Protein AF-A0A446AYN2-F1 (afdb_monomer_lite)

Radius of gyration: 17.35 Å; chains: 1; bounding box: 36×52×47 Å

pLDDT: mean 90.57, std 11.95, range [39.06, 98.06]

Sequence (153 aa):
MGELVPNPQYEIPDEFYVLARKGKSCTPLGNMRLSSAGMDDGKVGVRLESANGRVAFIFWMDFRNERLLIDPLAGCGLLNERRDSRSDIQSELSLQEFKFALYCNASVEIWSSNLQQRLGKSEPFVLFNAMPDLTRHRQIIDGLKALLEGMPP

Structure (mmCIF, N/CA/C/O backbone):
data_AF-A0A446AYN2-F1
#
_entry.id   AF-A0A446AYN2-F1
#
loop_
_atom_site.group_PDB
_atom_site.id
_atom_site.type_symbol
_atom_site.label_atom_id
_atom_site.label_alt_id
_atom_site.label_comp_id
_atom_site.label_asym_id
_atom_site.label_entity_id
_atom_site.label_seq_id
_atom_site.pdbx_PDB_ins_code
_atom_site.Cartn_x
_atom_site.Cartn_y
_atom_site.Cartn_z
_atom_site.occupancy
_atom_site.B_iso_or_equiv
_atom_site.auth_seq_id
_atom_site.auth_comp_id
_atom_site.auth_asym_id
_atom_site.auth_atom_id
_atom_site.pdbx_PDB_model_num
ATOM 1 N N . MET A 1 1 ? 18.522 -32.629 -27.455 1.00 39.06 1 MET A N 1
ATOM 2 C CA . MET A 1 1 ? 17.146 -32.274 -27.056 1.00 39.06 1 MET A CA 1
ATOM 3 C C . MET A 1 1 ? 17.158 -32.134 -25.549 1.00 39.06 1 MET A C 1
ATOM 5 O O . MET A 1 1 ? 17.425 -33.126 -24.889 1.00 39.06 1 MET A O 1
ATOM 9 N N . GLY A 1 2 ? 17.032 -30.913 -25.026 1.00 41.78 2 GLY A N 1
ATOM 10 C CA . GLY A 1 2 ? 16.929 -30.696 -23.582 1.00 41.78 2 GLY A CA 1
ATOM 11 C C . GLY A 1 2 ? 15.508 -31.020 -23.141 1.00 41.78 2 GLY A C 1
ATOM 12 O O . GLY A 1 2 ? 14.564 -30.515 -23.746 1.00 41.78 2 GLY A O 1
ATOM 13 N N . GLU A 1 3 ? 15.365 -31.901 -22.156 1.00 46.59 3 GLU A N 1
ATOM 14 C CA . GLU A 1 3 ? 14.078 -32.191 -21.530 1.00 46.59 3 GLU A CA 1
ATOM 15 C C . GLU A 1 3 ? 13.499 -30.894 -20.955 1.00 46.59 3 GLU A C 1
ATOM 17 O O . GLU A 1 3 ? 14.147 -30.193 -20.175 1.00 46.59 3 GLU A O 1
ATOM 22 N N . LEU A 1 4 ? 12.279 -30.556 -21.375 1.00 49.62 4 LEU A N 1
ATOM 23 C CA . LEU A 1 4 ? 11.485 -29.519 -20.733 1.00 49.62 4 LEU A CA 1
ATOM 24 C C . LEU A 1 4 ? 11.146 -30.031 -19.333 1.00 49.62 4 LEU A C 1
ATOM 26 O O . LEU A 1 4 ? 10.300 -30.911 -19.177 1.00 49.62 4 LEU A O 1
ATOM 30 N N . VAL A 1 5 ? 11.850 -29.504 -18.331 1.00 56.22 5 VAL A N 1
ATOM 31 C CA . VAL A 1 5 ? 11.522 -29.696 -16.916 1.00 56.22 5 VAL A CA 1
ATOM 32 C C . VAL A 1 5 ? 10.026 -29.397 -16.745 1.00 56.22 5 VAL A C 1
ATOM 34 O O . VAL A 1 5 ? 9.566 -28.382 -17.280 1.00 56.22 5 VAL A O 1
ATOM 37 N N . PRO A 1 6 ? 9.245 -30.262 -16.070 1.00 50.50 6 PRO A N 1
ATOM 38 C CA . PRO A 1 6 ? 7.820 -30.031 -15.872 1.00 50.50 6 PRO A CA 1
ATOM 39 C C . PRO A 1 6 ? 7.615 -28.641 -15.279 1.00 50.50 6 PRO A C 1
ATOM 41 O O . PRO A 1 6 ? 8.226 -28.313 -14.265 1.00 50.50 6 PRO A O 1
ATOM 44 N N . ASN A 1 7 ? 6.798 -27.834 -15.961 1.00 50.16 7 ASN A N 1
ATOM 45 C CA . ASN A 1 7 ? 6.491 -26.461 -15.588 1.00 50.16 7 ASN A CA 1
ATOM 46 C C . ASN A 1 7 ? 5.937 -26.474 -14.156 1.00 50.16 7 ASN A C 1
ATOM 48 O O . ASN A 1 7 ? 4.814 -26.955 -13.967 1.00 50.16 7 ASN A O 1
ATOM 52 N N . PRO A 1 8 ? 6.696 -26.034 -13.139 1.00 53.88 8 PRO A N 1
ATOM 53 C CA . PRO A 1 8 ? 6.170 -25.988 -11.791 1.00 53.88 8 PRO A CA 1
ATOM 54 C C . PRO A 1 8 ? 5.010 -25.001 -11.836 1.00 53.88 8 PRO A C 1
ATOM 56 O O . PRO A 1 8 ? 5.173 -23.866 -12.286 1.00 53.88 8 PRO A O 1
ATOM 59 N N . GLN A 1 9 ? 3.818 -25.437 -11.434 1.00 51.19 9 GLN A N 1
ATOM 60 C CA . GLN A 1 9 ? 2.737 -24.499 -11.173 1.00 51.19 9 GLN A CA 1
ATOM 61 C C . GLN A 1 9 ? 3.171 -23.671 -9.966 1.00 51.19 9 GLN A C 1
ATOM 63 O O . GLN A 1 9 ? 3.050 -24.091 -8.820 1.00 51.19 9 GLN A O 1
ATOM 68 N N . TYR A 1 10 ? 3.788 -22.526 -10.241 1.00 57.06 10 TYR A N 1
ATOM 69 C CA . TYR A 1 10 ? 4.111 -21.544 -9.226 1.00 57.06 10 TYR A CA 1
ATOM 70 C C . TYR A 1 10 ? 2.813 -20.822 -8.873 1.00 57.06 10 TYR A C 1
ATOM 72 O O . TYR A 1 10 ? 2.355 -19.951 -9.611 1.00 57.06 10 TYR A O 1
ATOM 80 N N . GLU A 1 11 ? 2.192 -21.230 -7.770 1.00 65.19 11 GLU A N 1
ATOM 81 C CA . GLU A 1 11 ? 1.049 -20.519 -7.208 1.00 65.19 11 GLU A CA 1
ATOM 82 C C . GLU A 1 11 ? 1.528 -19.198 -6.593 1.00 65.19 11 GLU A C 1
ATOM 84 O O . GLU A 1 11 ? 2.477 -19.152 -5.805 1.00 65.19 11 GLU A O 1
ATOM 89 N N . ILE A 1 12 ? 0.884 -18.102 -6.992 1.00 73.25 12 ILE A N 1
ATOM 90 C CA . ILE A 1 12 ? 1.081 -16.798 -6.362 1.00 73.25 12 ILE A CA 1
ATOM 91 C C . ILE A 1 12 ? 0.367 -16.848 -5.004 1.00 73.25 12 ILE A C 1
ATOM 93 O O . ILE A 1 12 ? -0.782 -17.280 -4.969 1.00 73.25 12 ILE A O 1
ATOM 97 N N . PRO A 1 13 ? 0.998 -16.408 -3.898 1.00 82.69 13 PRO A N 1
ATOM 98 C CA . PRO A 1 13 ? 0.327 -16.367 -2.603 1.00 82.69 13 PRO A CA 1
ATOM 99 C C . PRO A 1 13 ? -0.973 -15.554 -2.650 1.00 82.69 13 PRO A C 1
ATOM 101 O O . PRO A 1 13 ? -1.014 -14.484 -3.254 1.00 82.69 13 PRO A O 1
ATOM 104 N N . ASP A 1 14 ? -2.005 -16.016 -1.948 1.00 89.25 14 ASP A N 1
ATOM 105 C CA . ASP A 1 14 ? -3.278 -15.288 -1.846 1.00 89.25 14 ASP A CA 1
ATOM 106 C C . ASP A 1 14 ? -3.193 -14.069 -0.917 1.00 89.25 14 ASP A C 1
ATOM 108 O O . ASP A 1 14 ? -4.014 -13.156 -1.003 1.00 89.25 14 ASP A O 1
ATOM 112 N N . GLU A 1 15 ? -2.209 -14.037 -0.014 1.00 94.19 15 GLU A N 1
ATOM 113 C CA . GLU A 1 15 ? -2.039 -12.972 0.972 1.00 94.19 15 GLU A CA 1
ATOM 114 C C . GLU A 1 15 ? -0.585 -12.513 1.079 1.00 94.19 15 GLU A C 1
ATOM 116 O O . GLU A 1 15 ? 0.359 -13.306 1.131 1.00 94.19 15 GLU A O 1
ATOM 121 N N . PHE A 1 16 ? -0.422 -11.199 1.195 1.00 96.00 16 PHE A N 1
ATOM 122 C CA . PHE A 1 16 ? 0.863 -10.528 1.325 1.00 96.00 16 PHE A CA 1
ATOM 123 C C . PHE A 1 16 ? 0.817 -9.520 2.459 1.00 96.00 16 PHE A C 1
ATOM 125 O O . PHE A 1 16 ? -0.223 -8.918 2.726 1.00 96.00 16 PHE A O 1
ATOM 132 N N . TYR A 1 17 ? 1.969 -9.261 3.068 1.00 97.50 17 TYR A N 1
ATOM 133 C CA . TYR A 1 17 ? 2.128 -8.124 3.962 1.00 97.50 17 TYR A CA 1
ATOM 134 C C . TYR A 1 17 ? 2.884 -7.002 3.253 1.00 97.50 17 TYR A C 1
ATOM 136 O O . TYR A 1 17 ? 3.998 -7.200 2.759 1.00 97.50 17 TYR A O 1
ATOM 144 N N . VAL A 1 18 ? 2.285 -5.813 3.214 1.00 98.00 18 VAL A N 1
ATOM 145 C CA . VAL A 1 18 ? 2.835 -4.644 2.519 1.00 98.00 18 VAL A CA 1
ATOM 146 C C . VAL A 1 18 ? 3.248 -3.586 3.535 1.00 98.00 18 VAL A C 1
ATOM 148 O O . VAL A 1 18 ? 2.476 -3.219 4.425 1.00 98.00 18 VAL A O 1
ATOM 151 N N . LEU A 1 19 ? 4.468 -3.060 3.403 1.00 97.38 19 LEU A N 1
ATOM 152 C CA . LEU A 1 19 ? 4.951 -1.961 4.243 1.00 97.38 19 LEU A CA 1
ATOM 153 C C . LEU A 1 19 ? 5.873 -1.008 3.489 1.00 97.38 19 LEU A C 1
ATOM 155 O O . LEU A 1 19 ? 6.572 -1.398 2.556 1.00 97.38 19 LEU A O 1
ATOM 159 N N . ALA A 1 20 ? 5.891 0.247 3.926 1.00 97.94 20 ALA A N 1
ATOM 160 C CA . ALA A 1 20 ? 6.861 1.243 3.508 1.00 97.94 20 ALA A CA 1
ATOM 161 C C . ALA A 1 20 ? 8.035 1.259 4.499 1.00 97.94 20 ALA A C 1
ATOM 163 O O . ALA A 1 20 ? 7.832 1.263 5.715 1.00 97.94 20 ALA A O 1
ATOM 164 N N . ARG A 1 21 ? 9.273 1.276 3.996 1.00 97.50 21 ARG A N 1
ATOM 165 C CA . ARG A 1 21 ? 10.502 1.304 4.798 1.00 97.50 21 ARG A CA 1
ATOM 166 C C . ARG A 1 21 ? 11.385 2.490 4.432 1.00 97.50 21 ARG A C 1
ATOM 168 O O . ARG A 1 21 ? 11.805 2.630 3.283 1.00 97.50 21 ARG A O 1
ATOM 175 N N . LYS A 1 22 ? 11.762 3.277 5.444 1.00 96.06 22 LYS A N 1
ATOM 176 C CA . LYS A 1 22 ? 12.795 4.320 5.359 1.00 96.06 22 LYS A CA 1
ATOM 177 C C . LYS A 1 22 ? 13.810 4.128 6.483 1.00 96.06 22 LYS A C 1
ATOM 179 O O . LYS A 1 22 ? 13.549 4.451 7.641 1.00 96.06 22 LYS A O 1
ATOM 184 N N . GLY A 1 23 ? 14.982 3.588 6.150 1.00 93.50 23 GLY A N 1
ATOM 185 C CA . GLY A 1 23 ? 15.986 3.223 7.150 1.00 93.50 23 GLY A CA 1
ATOM 186 C C . GLY A 1 23 ? 15.421 2.223 8.166 1.00 93.50 23 GLY A C 1
ATOM 187 O O . GLY A 1 23 ? 15.000 1.129 7.789 1.00 93.50 23 GLY A O 1
ATOM 188 N N . LYS A 1 24 ? 15.400 2.608 9.448 1.00 93.31 24 LYS A N 1
ATOM 189 C CA . LYS A 1 24 ? 14.832 1.797 10.541 1.00 93.31 24 LYS A CA 1
ATOM 190 C C . LYS A 1 24 ? 13.316 1.973 10.713 1.00 93.31 24 LYS A C 1
ATOM 192 O O . LYS A 1 24 ? 12.693 1.145 11.370 1.00 93.31 24 LYS A O 1
ATOM 197 N N . SER A 1 25 ? 12.724 3.011 10.124 1.00 95.31 25 SER A N 1
ATOM 198 C CA . SER A 1 25 ? 11.291 3.285 10.232 1.00 95.31 25 SER A CA 1
ATOM 199 C C . SER A 1 25 ? 10.494 2.403 9.277 1.00 95.31 25 SER A C 1
ATOM 201 O O . SER A 1 25 ? 10.859 2.257 8.106 1.00 95.31 25 SER A O 1
ATOM 203 N N . CYS A 1 26 ? 9.399 1.839 9.786 1.00 95.69 26 CYS A N 1
ATOM 204 C CA . CYS A 1 26 ? 8.473 0.995 9.039 1.00 95.69 26 CYS A CA 1
ATOM 205 C C . CYS A 1 26 ? 7.058 1.541 9.206 1.00 95.69 26 CYS A C 1
ATOM 207 O O . CYS A 1 26 ? 6.637 1.799 10.332 1.00 95.69 26 CYS A O 1
ATOM 209 N N . THR A 1 27 ? 6.332 1.665 8.103 1.00 97.94 27 THR A N 1
ATOM 210 C CA . THR A 1 27 ? 4.934 2.093 8.095 1.00 97.94 27 THR A CA 1
ATOM 211 C C . THR A 1 27 ? 4.125 1.042 7.348 1.00 97.94 27 THR A C 1
ATOM 213 O O . THR A 1 27 ? 4.220 0.965 6.120 1.00 97.94 27 THR A O 1
ATOM 216 N N . PRO A 1 28 ? 3.412 0.159 8.059 1.00 97.50 28 PRO A N 1
ATOM 217 C CA . PRO A 1 28 ? 2.695 -0.928 7.420 1.00 97.50 28 PRO A CA 1
ATOM 218 C C . PRO A 1 28 ? 1.426 -0.425 6.736 1.00 97.50 28 PRO A C 1
ATOM 220 O O . PRO A 1 28 ? 0.670 0.353 7.310 1.00 97.50 28 PRO A O 1
ATOM 223 N N . LEU A 1 29 ? 1.176 -0.926 5.527 1.00 97.50 29 LEU A N 1
ATOM 224 C CA . LEU A 1 29 ? -0.171 -0.935 4.962 1.00 97.50 29 LEU A CA 1
ATOM 225 C C . LEU A 1 29 ? -0.972 -2.117 5.532 1.00 97.50 29 LEU A C 1
ATOM 227 O O . LEU A 1 29 ? -2.175 -2.003 5.738 1.00 97.50 29 LEU A O 1
ATOM 231 N N . GLY A 1 30 ? -0.276 -3.216 5.850 1.00 96.94 30 GLY A N 1
ATOM 232 C CA . GLY A 1 30 ? -0.817 -4.386 6.538 1.00 96.94 30 GLY A CA 1
ATOM 233 C C . GLY A 1 30 ? -0.952 -5.610 5.635 1.00 96.94 30 GLY A C 1
ATOM 234 O O . GLY A 1 30 ? -0.328 -5.690 4.575 1.00 96.94 30 GLY A O 1
ATOM 235 N N . ASN A 1 31 ? -1.757 -6.574 6.092 1.00 96.81 31 ASN A N 1
ATOM 236 C CA . ASN A 1 31 ? -2.121 -7.754 5.312 1.00 96.81 31 ASN A CA 1
ATOM 237 C C . ASN A 1 31 ? -3.108 -7.373 4.209 1.00 96.81 31 ASN A C 1
ATOM 239 O O . ASN A 1 31 ? -4.128 -6.731 4.469 1.00 96.81 31 ASN A O 1
ATOM 243 N N . MET A 1 32 ? -2.807 -7.809 2.994 1.00 97.50 32 MET A N 1
ATOM 244 C CA . MET A 1 32 ? -3.574 -7.524 1.792 1.00 97.50 32 MET A CA 1
ATOM 245 C C . MET A 1 32 ? -3.771 -8.821 1.004 1.00 97.50 32 MET A C 1
ATOM 247 O O . MET A 1 32 ? -2.849 -9.630 0.885 1.00 97.50 32 MET A O 1
ATOM 251 N N . ARG A 1 33 ? -4.970 -9.007 0.460 1.00 96.88 33 ARG A N 1
ATOM 252 C CA . ARG A 1 33 ? -5.366 -10.173 -0.333 1.00 96.88 33 ARG A CA 1
ATOM 253 C C . ARG A 1 33 ? -5.166 -9.917 -1.810 1.00 96.88 33 ARG A C 1
ATOM 255 O O . ARG A 1 33 ? -5.490 -8.832 -2.283 1.00 96.88 33 ARG A O 1
ATOM 262 N N . LEU A 1 34 ? -4.691 -10.917 -2.535 1.00 95.94 34 LEU A N 1
ATOM 263 C CA . LEU A 1 34 ? -4.650 -10.911 -3.986 1.00 95.94 34 LEU A CA 1
ATOM 264 C C 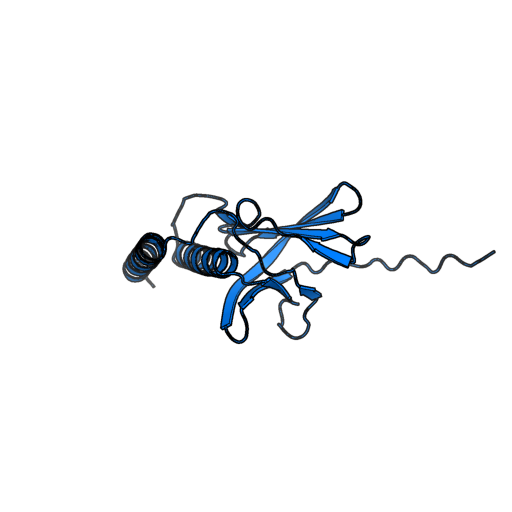. LEU A 1 34 ? -6.076 -10.805 -4.538 1.00 95.94 34 LEU A C 1
ATOM 266 O O . LEU A 1 34 ? -6.898 -11.686 -4.305 1.00 95.94 34 LEU A O 1
ATOM 270 N N . SER A 1 35 ? -6.373 -9.728 -5.267 1.00 95.44 35 SER A N 1
ATOM 271 C CA . SER A 1 35 ? -7.671 -9.567 -5.937 1.00 95.44 35 SER A CA 1
ATOM 272 C C . SER A 1 35 ? -7.585 -9.832 -7.436 1.00 95.44 35 SER A C 1
ATOM 274 O O . SER A 1 35 ? -8.530 -10.337 -8.035 1.00 95.44 35 SER A O 1
ATOM 276 N N . SER A 1 36 ? -6.450 -9.515 -8.060 1.00 94.06 36 SER A N 1
ATOM 277 C CA . SER A 1 36 ? -6.182 -9.863 -9.456 1.00 94.06 36 SER A CA 1
ATOM 278 C C . SER A 1 36 ? -4.690 -9.812 -9.767 1.00 94.06 36 SER A C 1
ATOM 280 O O . SER A 1 36 ? -3.925 -9.089 -9.127 1.00 94.06 36 SER A O 1
ATOM 282 N N . ALA A 1 37 ? -4.287 -10.564 -10.786 1.00 93.31 37 ALA A N 1
ATOM 283 C CA . ALA A 1 37 ? -2.969 -10.467 -11.391 1.00 93.31 37 ALA A CA 1
ATOM 284 C C . ALA A 1 37 ? -3.090 -10.569 -12.914 1.00 93.31 37 ALA A C 1
ATOM 286 O O . ALA A 1 37 ? -4.003 -11.213 -13.432 1.00 93.31 37 ALA A O 1
ATOM 287 N N . GLY A 1 38 ? -2.170 -9.932 -13.631 1.00 92.00 38 GLY A N 1
ATOM 288 C CA . GLY A 1 38 ? -2.154 -9.941 -15.089 1.00 92.00 38 GLY A CA 1
ATOM 289 C C . GLY A 1 38 ? -0.780 -9.606 -15.646 1.00 92.00 38 GLY A C 1
ATOM 290 O O . GLY A 1 38 ? 0.064 -9.051 -14.946 1.00 92.00 38 GLY A O 1
ATOM 291 N N . MET A 1 39 ? -0.554 -9.953 -16.909 1.00 91.75 39 MET A N 1
ATOM 292 C CA . MET A 1 39 ? 0.659 -9.576 -17.630 1.00 91.75 39 MET A CA 1
ATOM 293 C C . MET A 1 39 ? 0.395 -8.369 -18.523 1.00 91.75 39 MET A C 1
ATOM 295 O O . MET A 1 39 ? -0.584 -8.361 -19.264 1.00 91.75 39 MET A O 1
ATOM 299 N N . ASP A 1 40 ? 1.298 -7.396 -18.485 1.00 89.88 40 ASP A N 1
ATOM 300 C CA . ASP A 1 40 ? 1.331 -6.270 -19.416 1.00 89.88 40 ASP A CA 1
ATOM 301 C C . ASP A 1 40 ? 2.783 -5.902 -19.733 1.00 89.88 40 ASP A C 1
ATOM 303 O O . ASP A 1 40 ? 3.617 -5.824 -18.831 1.00 89.88 40 ASP A O 1
ATOM 307 N N . ASP A 1 41 ? 3.100 -5.728 -21.017 1.00 88.94 41 ASP A N 1
ATOM 308 C CA . ASP A 1 41 ? 4.436 -5.357 -21.513 1.00 88.94 41 ASP A CA 1
ATOM 309 C C . ASP A 1 41 ? 5.607 -6.092 -20.809 1.00 88.94 41 ASP A C 1
ATOM 311 O O . ASP A 1 41 ? 6.560 -5.488 -20.300 1.00 88.94 41 ASP A O 1
ATOM 315 N N . GLY A 1 42 ? 5.496 -7.423 -20.698 1.00 86.06 42 GLY A N 1
ATOM 316 C CA . GLY A 1 42 ? 6.514 -8.286 -20.081 1.00 86.06 42 GLY A CA 1
ATOM 317 C C . GLY A 1 42 ? 6.637 -8.182 -18.554 1.00 86.06 42 GLY A C 1
ATOM 318 O O . GLY A 1 42 ? 7.575 -8.736 -17.981 1.00 86.06 42 GLY A O 1
ATOM 319 N N . LYS A 1 43 ? 5.706 -7.496 -17.888 1.00 93.50 43 LYS A N 1
ATOM 320 C CA . LYS A 1 43 ? 5.651 -7.316 -16.433 1.00 93.50 43 LYS A CA 1
ATOM 321 C C . LYS A 1 43 ? 4.404 -7.998 -15.891 1.00 93.50 43 LYS A C 1
ATOM 323 O O . LYS A 1 43 ? 3.376 -8.035 -16.562 1.00 93.50 43 LYS A O 1
ATOM 328 N N . VAL A 1 44 ? 4.476 -8.519 -14.670 1.00 93.31 44 VAL A N 1
ATOM 329 C CA . VAL A 1 44 ? 3.288 -9.034 -13.972 1.00 93.31 44 VAL A CA 1
ATOM 330 C C . VAL A 1 44 ? 2.795 -7.976 -12.999 1.00 93.31 44 VAL A C 1
ATOM 332 O O . VAL A 1 44 ? 3.493 -7.631 -12.048 1.00 93.31 44 VAL A O 1
ATOM 335 N N . GLY A 1 45 ? 1.601 -7.457 -13.253 1.00 94.56 45 GLY A N 1
ATOM 336 C CA . GLY A 1 45 ? 0.879 -6.570 -12.355 1.00 94.56 45 GLY A CA 1
ATOM 337 C C . GLY A 1 45 ? 0.092 -7.380 -11.342 1.00 94.56 45 GLY A C 1
ATOM 338 O O . GLY A 1 45 ? -0.591 -8.338 -11.701 1.00 94.56 45 GLY A O 1
ATOM 339 N N . VAL A 1 46 ? 0.184 -6.988 -10.079 1.00 95.38 46 VAL A N 1
ATOM 340 C CA . VAL A 1 46 ? -0.514 -7.611 -8.960 1.00 95.38 46 VAL A CA 1
ATOM 341 C C . VAL A 1 46 ? -1.315 -6.539 -8.244 1.00 95.38 46 VAL A C 1
ATOM 343 O O . VAL A 1 46 ? -0.766 -5.521 -7.818 1.00 95.38 46 VAL A O 1
ATOM 346 N N . ARG A 1 47 ? -2.617 -6.776 -8.101 1.00 96.69 47 ARG A N 1
ATOM 347 C CA . ARG A 1 47 ? -3.530 -5.937 -7.332 1.00 96.69 47 ARG A CA 1
ATOM 348 C C . ARG A 1 47 ? -3.895 -6.649 -6.043 1.00 96.69 47 ARG A C 1
ATOM 350 O O . ARG A 1 47 ? -4.364 -7.787 -6.058 1.00 96.69 47 ARG A O 1
ATOM 357 N N . LEU A 1 48 ? -3.698 -5.939 -4.945 1.00 97.50 48 LEU A N 1
ATOM 358 C CA . LEU A 1 48 ? -4.028 -6.377 -3.607 1.00 97.50 48 LEU A CA 1
ATOM 359 C C . LEU A 1 48 ? -5.101 -5.482 -2.993 1.00 97.50 48 LEU A C 1
ATOM 361 O O . LEU A 1 48 ? -5.136 -4.280 -3.261 1.00 97.50 48 LEU A O 1
ATOM 365 N N . GLU A 1 49 ? -5.926 -6.051 -2.123 1.00 97.56 49 GLU A N 1
ATOM 366 C CA . GLU A 1 49 ? -6.996 -5.345 -1.419 1.00 97.56 49 GLU A CA 1
ATOM 367 C C . GLU A 1 49 ? -6.991 -5.678 0.074 1.00 97.56 49 GLU A C 1
ATOM 369 O O . GLU A 1 49 ? -6.661 -6.794 0.480 1.00 97.56 49 GLU A O 1
ATOM 374 N N . SER A 1 50 ? -7.331 -4.703 0.917 1.00 96.31 50 SER A N 1
ATOM 375 C CA . SER A 1 50 ? -7.464 -4.940 2.355 1.00 96.31 50 SER A CA 1
ATOM 376 C C . SER A 1 50 ? -8.633 -5.890 2.634 1.00 96.31 50 SER A C 1
ATOM 378 O O . SER A 1 50 ? -9.591 -5.961 1.867 1.00 96.31 50 SER A O 1
ATOM 380 N N . ALA A 1 51 ? -8.595 -6.612 3.757 1.00 93.38 51 ALA A N 1
ATOM 381 C CA . ALA A 1 51 ? -9.610 -7.625 4.076 1.00 93.38 51 ALA A CA 1
ATOM 382 C C . ALA A 1 51 ? -11.054 -7.079 4.132 1.00 93.38 51 ALA A C 1
ATOM 384 O O . ALA A 1 51 ? -11.999 -7.817 3.869 1.00 93.38 51 ALA A O 1
ATOM 385 N N . ASN A 1 52 ? -11.223 -5.793 4.455 1.00 93.75 52 ASN A N 1
ATOM 386 C CA . ASN A 1 52 ? -12.509 -5.087 4.448 1.00 93.75 52 ASN A CA 1
ATOM 387 C C . ASN A 1 52 ? -12.856 -4.421 3.100 1.00 93.75 52 ASN A C 1
ATOM 389 O O . ASN A 1 52 ? -13.836 -3.689 3.025 1.00 93.75 52 ASN A O 1
ATOM 393 N N . GLY A 1 53 ? -12.054 -4.613 2.047 1.00 93.69 53 GLY A N 1
ATOM 394 C CA . GLY A 1 53 ? -12.288 -4.021 0.724 1.00 93.69 53 GLY A CA 1
ATOM 395 C C . GLY A 1 53 ? -12.175 -2.491 0.691 1.00 93.69 53 GLY A C 1
ATOM 396 O O . GLY A 1 53 ? -12.745 -1.842 -0.186 1.00 93.69 53 GLY A O 1
ATOM 397 N N . ARG A 1 54 ? -11.477 -1.888 1.663 1.00 95.25 54 ARG A N 1
ATOM 398 C CA . ARG A 1 54 ? -11.349 -0.430 1.798 1.00 95.25 54 ARG A CA 1
ATOM 399 C C . ARG A 1 54 ? -10.203 0.143 0.975 1.00 95.25 54 ARG A C 1
ATOM 401 O O . ARG A 1 54 ? -10.349 1.212 0.386 1.00 95.25 54 ARG A O 1
ATOM 408 N N . VAL A 1 55 ? -9.067 -0.546 0.959 1.00 97.19 55 VAL A N 1
ATOM 409 C CA . VAL A 1 55 ? -7.810 -0.075 0.375 1.00 97.19 55 VAL A CA 1
ATOM 410 C C . VAL A 1 55 ? -7.390 -1.011 -0.744 1.00 97.19 55 VAL A C 1
ATOM 412 O O . VAL A 1 55 ? -7.460 -2.225 -0.581 1.00 97.19 55 VAL A O 1
ATOM 415 N N . ALA A 1 56 ? -6.897 -0.447 -1.843 1.00 97.31 56 ALA A N 1
ATOM 416 C CA . ALA A 1 56 ? -6.197 -1.185 -2.883 1.00 97.31 56 ALA A CA 1
ATOM 417 C C . ALA A 1 56 ? -4.741 -0.745 -2.992 1.00 97.31 56 ALA A C 1
ATOM 419 O O . ALA A 1 56 ? -4.407 0.426 -2.796 1.00 97.31 56 ALA A O 1
ATOM 420 N N . PHE A 1 57 ? -3.895 -1.701 -3.357 1.00 97.94 57 PHE A N 1
ATOM 421 C CA . PHE A 1 57 ? -2.480 -1.510 -3.622 1.00 97.94 57 PHE A CA 1
ATOM 422 C C . PHE A 1 57 ?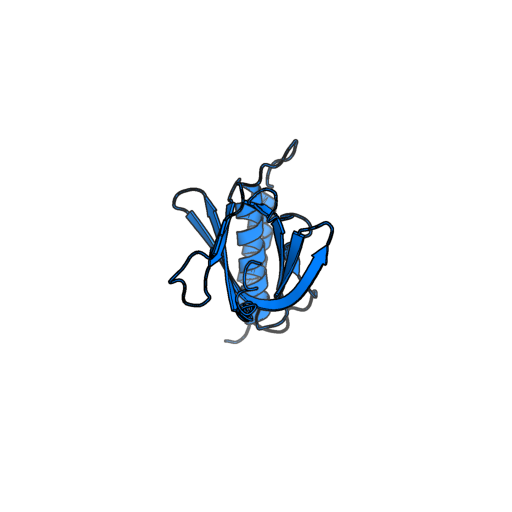 -2.074 -2.305 -4.863 1.00 97.94 57 PHE A C 1
ATOM 424 O O . PHE A 1 57 ? -2.448 -3.465 -5.009 1.00 97.94 57 PHE A O 1
ATOM 431 N N . ILE A 1 58 ? -1.313 -1.689 -5.759 1.00 96.88 58 ILE A N 1
ATOM 432 C CA . ILE A 1 58 ? -0.856 -2.288 -7.009 1.00 96.88 58 ILE A CA 1
ATOM 433 C C . ILE A 1 58 ? 0.662 -2.196 -7.068 1.00 96.88 58 ILE A C 1
ATOM 435 O O . ILE A 1 58 ? 1.247 -1.130 -6.858 1.00 96.88 58 ILE A O 1
ATOM 439 N N . PHE A 1 59 ? 1.291 -3.309 -7.421 1.00 95.69 59 PHE A N 1
ATOM 440 C CA . PHE A 1 59 ? 2.704 -3.356 -7.764 1.00 95.69 59 PHE A CA 1
ATOM 441 C C . PHE A 1 59 ? 2.920 -4.170 -9.033 1.00 95.69 59 PHE A C 1
ATOM 443 O O . PHE A 1 59 ? 2.098 -5.001 -9.412 1.00 95.69 59 PHE A O 1
ATOM 450 N N . TRP A 1 60 ? 4.054 -3.935 -9.677 1.00 95.94 60 TRP A N 1
ATOM 451 C CA . TRP A 1 60 ? 4.459 -4.617 -10.894 1.00 95.94 60 TRP A CA 1
ATOM 452 C C . TRP A 1 60 ? 5.808 -5.289 -10.689 1.00 95.94 60 TRP A C 1
ATOM 454 O O . TRP A 1 60 ? 6.742 -4.692 -10.151 1.00 95.94 60 TRP A O 1
ATOM 464 N N . MET A 1 61 ? 5.909 -6.532 -11.137 1.00 94.25 61 MET A N 1
ATOM 465 C CA . MET A 1 61 ? 7.149 -7.294 -11.193 1.00 94.25 61 MET A CA 1
ATOM 466 C C . MET A 1 61 ? 7.710 -7.185 -12.608 1.00 94.25 61 MET A C 1
ATOM 468 O O . MET A 1 61 ? 7.167 -7.768 -13.547 1.00 94.25 61 MET A O 1
ATOM 472 N N . ASP A 1 62 ? 8.777 -6.406 -12.759 1.00 93.19 62 ASP A N 1
ATOM 473 C CA . ASP A 1 62 ? 9.539 -6.296 -13.997 1.00 93.19 62 ASP A CA 1
ATOM 474 C C . ASP A 1 62 ? 10.690 -7.301 -13.960 1.00 93.19 62 ASP A C 1
ATOM 476 O O . ASP A 1 62 ? 11.750 -7.040 -13.388 1.00 93.19 62 ASP A O 1
ATOM 480 N N . PHE A 1 63 ? 10.463 -8.472 -14.555 1.00 87.12 63 PHE A N 1
ATOM 481 C CA . PHE A 1 63 ? 11.444 -9.558 -14.573 1.00 87.12 63 PHE A CA 1
ATOM 482 C C . PHE A 1 63 ? 12.675 -9.228 -15.411 1.00 87.12 63 PHE A C 1
ATOM 484 O O . PHE A 1 63 ? 13.757 -9.718 -15.115 1.00 87.12 63 PHE A O 1
ATOM 491 N N . ARG A 1 64 ? 12.530 -8.394 -16.447 1.00 88.44 64 ARG A N 1
ATOM 492 C CA . ARG A 1 64 ? 13.643 -8.038 -17.331 1.00 88.44 64 ARG A CA 1
ATOM 493 C C . ARG A 1 64 ? 14.650 -7.148 -16.617 1.00 88.44 64 ARG A C 1
ATOM 495 O O . ARG A 1 64 ? 15.848 -7.297 -16.830 1.00 88.44 64 ARG A O 1
ATOM 502 N N . ASN A 1 65 ? 14.153 -6.212 -15.816 1.00 90.38 65 ASN A N 1
ATOM 503 C CA . ASN A 1 65 ? 14.988 -5.285 -15.060 1.00 90.38 65 ASN A CA 1
ATOM 504 C C . ASN A 1 65 ? 15.211 -5.728 -13.607 1.00 90.38 65 ASN A C 1
ATOM 506 O O . ASN A 1 65 ? 15.866 -5.003 -12.868 1.00 90.38 65 ASN A O 1
ATOM 510 N N . GLU A 1 66 ? 14.657 -6.876 -13.201 1.00 88.69 66 GLU A N 1
ATOM 511 C CA . GLU A 1 66 ? 14.697 -7.418 -11.835 1.00 88.69 66 GLU A CA 1
ATOM 512 C C . GLU A 1 66 ? 14.195 -6.420 -10.776 1.00 88.69 66 GLU A C 1
ATOM 514 O O . GLU A 1 66 ? 14.788 -6.234 -9.711 1.00 88.69 66 GLU A O 1
ATOM 519 N N . ARG A 1 67 ? 13.085 -5.732 -11.075 1.00 92.62 67 ARG A N 1
ATOM 520 C CA . ARG A 1 67 ? 12.580 -4.620 -10.257 1.00 92.62 67 ARG A CA 1
ATOM 521 C C . ARG A 1 67 ? 11.129 -4.788 -9.845 1.00 92.62 67 ARG A C 1
ATOM 523 O O . ARG A 1 67 ? 10.275 -5.200 -10.624 1.00 92.62 67 ARG A O 1
ATOM 530 N N . LEU A 1 68 ? 10.849 -4.345 -8.620 1.00 94.94 68 LEU A N 1
ATOM 531 C CA . LEU A 1 68 ? 9.496 -4.063 -8.161 1.00 94.94 68 LEU A CA 1
ATOM 532 C C . LEU A 1 68 ? 9.159 -2.602 -8.485 1.00 94.94 68 LEU A C 1
ATOM 534 O O . LEU A 1 68 ? 9.806 -1.686 -7.965 1.00 94.94 68 LEU A O 1
ATOM 538 N N . LEU A 1 69 ? 8.159 -2.384 -9.334 1.00 94.94 69 LEU A N 1
ATOM 539 C CA . LEU A 1 69 ? 7.685 -1.057 -9.720 1.00 94.94 69 LEU A CA 1
ATOM 540 C C . LEU A 1 69 ? 6.350 -0.763 -9.049 1.00 94.94 69 LEU A C 1
ATOM 542 O O . LEU A 1 69 ? 5.471 -1.618 -8.960 1.00 94.94 69 LEU A O 1
ATOM 546 N N . ILE A 1 70 ? 6.207 0.462 -8.565 1.00 93.94 70 ILE A N 1
ATOM 547 C CA . ILE A 1 70 ? 5.014 0.935 -7.870 1.00 93.94 70 ILE A CA 1
ATOM 548 C C . ILE A 1 70 ? 4.784 2.363 -8.322 1.00 93.94 70 ILE A C 1
ATOM 550 O O . ILE A 1 70 ? 5.742 3.115 -8.501 1.00 93.94 70 ILE A O 1
ATOM 554 N N . ASP A 1 71 ? 3.518 2.727 -8.468 1.00 91.12 71 ASP A N 1
ATOM 555 C CA . ASP A 1 71 ? 3.088 4.111 -8.598 1.00 91.12 71 ASP A CA 1
ATOM 556 C C . ASP A 1 71 ? 2.531 4.572 -7.238 1.00 91.12 71 ASP A C 1
ATOM 558 O O . ASP A 1 71 ? 1.425 4.183 -6.866 1.00 91.12 71 ASP A O 1
ATOM 562 N N . PRO A 1 72 ? 3.265 5.369 -6.444 1.00 85.50 72 PRO A N 1
ATOM 563 C CA . PRO A 1 72 ? 2.785 5.817 -5.135 1.00 85.50 72 PRO A CA 1
ATOM 564 C C . PRO A 1 72 ? 1.589 6.774 -5.188 1.00 85.50 72 PRO A C 1
ATOM 566 O O . PRO A 1 72 ? 0.947 7.001 -4.159 1.00 85.50 72 PRO A O 1
ATOM 569 N N . LEU A 1 73 ? 1.296 7.358 -6.354 1.00 85.62 73 LEU A N 1
ATOM 570 C CA . LEU A 1 73 ? 0.199 8.303 -6.538 1.00 85.62 73 LEU A CA 1
ATOM 571 C C . LEU A 1 73 ? -1.094 7.569 -6.897 1.00 85.62 73 LEU A C 1
ATOM 573 O O . LEU A 1 73 ? -2.104 7.766 -6.215 1.00 85.62 73 LEU A O 1
ATOM 577 N N . ALA A 1 74 ? -1.044 6.715 -7.924 1.00 88.00 74 ALA A N 1
ATOM 578 C CA . ALA A 1 74 ? -2.211 6.017 -8.468 1.00 88.00 74 ALA A CA 1
ATOM 579 C C . ALA A 1 74 ? -2.299 4.535 -8.067 1.00 88.00 74 ALA A C 1
ATOM 581 O O . ALA A 1 74 ? -3.384 3.960 -8.052 1.00 88.00 74 ALA A O 1
ATOM 582 N N . GLY A 1 75 ? -1.181 3.911 -7.700 1.00 91.69 75 GLY A N 1
ATOM 583 C CA . GLY A 1 75 ? -1.100 2.497 -7.332 1.00 91.69 75 GLY A CA 1
ATOM 584 C C . GLY A 1 75 ? -1.493 2.194 -5.886 1.00 91.69 75 GLY A C 1
ATOM 585 O O . GLY A 1 75 ? -1.385 1.049 -5.468 1.00 91.69 75 GLY A O 1
ATOM 586 N N . CYS A 1 76 ? -1.930 3.181 -5.097 1.00 93.75 76 CYS A N 1
ATOM 587 C CA . CYS A 1 76 ? -2.406 2.957 -3.732 1.00 93.75 76 CYS A CA 1
ATOM 588 C C . CYS A 1 76 ? -3.498 3.966 -3.343 1.00 93.75 76 CYS A C 1
ATOM 590 O O . CYS A 1 76 ? -3.276 5.188 -3.359 1.00 93.75 76 CYS A O 1
ATOM 592 N N . GLY A 1 77 ? -4.683 3.468 -2.982 1.00 95.88 77 GLY A N 1
ATOM 593 C CA . GLY A 1 77 ? -5.856 4.316 -2.781 1.00 95.88 77 GLY A CA 1
ATOM 594 C C . GLY A 1 77 ? -7.043 3.624 -2.121 1.00 95.88 77 GLY A C 1
ATOM 595 O O . GLY A 1 77 ? -7.022 2.425 -1.849 1.00 95.88 77 GLY A O 1
ATOM 596 N N . LEU A 1 78 ? -8.083 4.415 -1.861 1.00 96.38 78 LEU A N 1
ATOM 597 C CA . LEU A 1 78 ? -9.359 3.927 -1.351 1.00 96.38 78 LEU A CA 1
ATOM 598 C C . LEU A 1 78 ? -10.224 3.398 -2.497 1.00 96.38 78 LEU A C 1
ATOM 600 O O . LEU A 1 78 ? -10.272 3.999 -3.568 1.00 96.38 78 LEU A O 1
ATOM 604 N N . LEU A 1 79 ? -10.930 2.296 -2.255 1.00 94.81 79 LEU A N 1
ATOM 605 C CA . LEU A 1 79 ? -11.868 1.704 -3.217 1.00 94.81 79 LEU A CA 1
ATOM 606 C C . LEU A 1 79 ? -13.269 2.313 -3.148 1.00 94.81 79 LEU A C 1
ATOM 608 O O . LEU A 1 79 ? -14.057 2.188 -4.081 1.00 94.81 79 LEU A O 1
ATOM 612 N N . ASN A 1 80 ? -13.592 2.952 -2.033 1.00 89.69 80 ASN A N 1
ATOM 613 C CA . ASN A 1 80 ? -14.855 3.629 -1.793 1.00 89.69 80 ASN A CA 1
ATOM 614 C C . ASN A 1 80 ? -14.626 4.765 -0.782 1.00 89.69 80 ASN A C 1
ATOM 616 O O . ASN A 1 80 ? -13.533 4.883 -0.235 1.00 89.69 80 ASN A O 1
ATOM 620 N N . GLU A 1 81 ? -15.634 5.606 -0.541 1.00 87.38 81 GLU A N 1
ATOM 621 C CA . GLU A 1 81 ? -15.532 6.726 0.413 1.00 87.38 81 GLU A CA 1
ATOM 622 C C .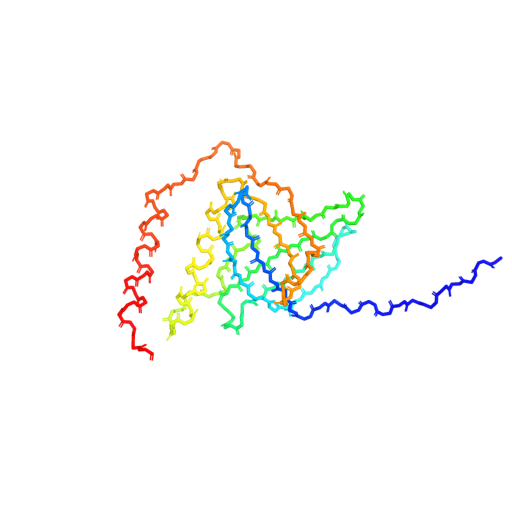 GLU A 1 81 ? -16.170 6.425 1.780 1.00 87.38 81 GLU A C 1
ATOM 624 O O . GLU A 1 81 ? -15.882 7.106 2.763 1.00 87.38 81 GLU A O 1
ATOM 629 N N . ARG A 1 82 ? -16.968 5.354 1.889 1.00 87.06 82 ARG A N 1
ATOM 630 C CA . ARG A 1 82 ? -17.781 5.022 3.075 1.00 87.06 82 ARG A CA 1
ATOM 631 C C . ARG A 1 82 ? -16.949 4.687 4.316 1.00 87.06 82 ARG A C 1
ATOM 633 O O . ARG A 1 82 ? -15.975 3.957 4.220 1.00 87.06 82 ARG A O 1
ATOM 640 N N . ARG A 1 83 ? -17.325 5.192 5.488 1.00 91.31 83 ARG A N 1
ATOM 641 C CA . ARG A 1 83 ? -16.641 4.912 6.765 1.00 91.31 83 ARG A CA 1
ATOM 642 C C . ARG A 1 83 ? -17.642 4.284 7.724 1.00 91.31 83 ARG A C 1
ATOM 644 O O . ARG A 1 83 ? -18.027 4.898 8.715 1.00 91.31 83 ARG A O 1
ATOM 651 N N . ASP A 1 84 ? -18.109 3.096 7.363 1.00 90.00 84 ASP A N 1
ATOM 652 C CA . ASP A 1 84 ? -19.246 2.453 8.025 1.00 90.00 84 ASP A CA 1
ATOM 653 C C . ASP A 1 84 ? -18.809 1.701 9.295 1.00 90.00 84 ASP A C 1
ATOM 655 O O . ASP A 1 84 ? -19.623 1.430 10.176 1.00 90.00 84 ASP A O 1
ATOM 659 N N . SER A 1 85 ? -17.513 1.397 9.421 1.00 92.94 85 SER A N 1
ATOM 660 C CA . SER A 1 85 ? -16.952 0.643 10.541 1.00 92.94 85 SER A CA 1
ATOM 661 C C . SER A 1 85 ? -15.593 1.168 11.024 1.00 92.94 85 SER A C 1
ATOM 663 O O . SER A 1 85 ? -14.879 1.887 10.319 1.00 92.94 85 SER A O 1
ATOM 665 N N . ARG A 1 86 ? -15.188 0.750 12.235 1.00 95.12 86 ARG A N 1
ATOM 666 C CA . ARG A 1 86 ? -13.858 1.054 12.796 1.00 95.12 86 ARG A CA 1
ATOM 667 C C . ARG A 1 86 ? -12.726 0.556 11.893 1.00 95.12 86 ARG A C 1
ATOM 669 O O . ARG A 1 86 ? -11.719 1.248 11.746 1.00 95.12 86 ARG A O 1
ATOM 676 N N . SER A 1 87 ? -12.886 -0.622 11.284 1.00 94.50 87 SER A N 1
ATOM 677 C CA . SER A 1 87 ? -11.868 -1.215 10.408 1.00 94.50 87 SER A CA 1
ATOM 678 C C . SER A 1 87 ? -11.676 -0.408 9.121 1.00 94.50 87 SER A C 1
ATOM 680 O O . SER A 1 87 ? -10.550 -0.322 8.624 1.00 94.50 87 SER A O 1
ATOM 682 N N . ASP A 1 88 ? -12.722 0.256 8.617 1.00 95.19 88 ASP A N 1
ATOM 683 C CA . ASP A 1 88 ? -12.619 1.155 7.459 1.00 95.19 88 ASP A CA 1
ATOM 684 C C . ASP A 1 88 ? -11.742 2.362 7.768 1.00 95.19 88 ASP A C 1
ATOM 686 O O . ASP A 1 88 ? -10.841 2.693 6.993 1.00 95.19 88 ASP A O 1
ATOM 690 N N . ILE A 1 89 ? -11.956 2.981 8.930 1.00 96.19 89 ILE A N 1
ATOM 691 C CA . ILE A 1 89 ? -11.165 4.132 9.374 1.00 96.19 89 ILE A CA 1
ATOM 692 C C . ILE A 1 89 ? -9.719 3.714 9.650 1.00 96.19 89 ILE A C 1
ATOM 694 O O . ILE A 1 89 ? -8.793 4.417 9.255 1.00 96.19 89 ILE A O 1
ATOM 698 N N . GLN A 1 90 ? -9.504 2.556 10.279 1.00 96.19 90 GLN A N 1
ATOM 699 C CA . GLN A 1 90 ? -8.161 2.019 10.521 1.00 96.19 90 GLN A CA 1
ATOM 700 C C . GLN A 1 90 ? -7.407 1.740 9.216 1.00 96.19 90 GLN A C 1
ATOM 702 O O . GLN A 1 90 ? -6.247 2.118 9.088 1.00 96.19 90 GLN A O 1
ATOM 707 N N . SER A 1 91 ? -8.072 1.140 8.228 1.00 96.50 91 SER A N 1
ATOM 708 C CA . SER A 1 91 ? -7.466 0.870 6.918 1.00 96.50 91 SER A CA 1
ATOM 709 C C . SER A 1 91 ? -7.114 2.170 6.190 1.00 96.50 91 SER A C 1
ATOM 711 O O . SER A 1 91 ? -6.049 2.286 5.587 1.00 96.50 91 SER A O 1
ATOM 713 N N . GLU A 1 92 ? -7.985 3.178 6.280 1.00 97.19 92 GLU A N 1
ATOM 714 C CA . GLU A 1 92 ? -7.716 4.506 5.732 1.00 97.19 92 GLU A CA 1
ATOM 715 C C . GLU A 1 92 ? -6.551 5.207 6.450 1.00 97.19 92 GLU A C 1
ATOM 717 O O . GLU A 1 92 ? -5.704 5.797 5.783 1.00 97.19 92 GLU A O 1
ATOM 722 N N . LEU A 1 93 ? -6.448 5.101 7.778 1.00 97.38 93 LEU A N 1
ATOM 723 C CA . LEU A 1 93 ? -5.302 5.603 8.545 1.00 97.38 93 LEU A CA 1
ATOM 724 C C . LEU A 1 93 ? -3.991 4.967 8.070 1.00 97.38 93 LEU A C 1
ATOM 726 O O . LEU A 1 93 ? -3.065 5.694 7.706 1.00 97.38 93 LEU A O 1
ATOM 730 N N . SER A 1 94 ? -3.935 3.633 7.997 1.00 97.81 94 SER A N 1
ATOM 731 C CA . SER A 1 94 ? -2.756 2.908 7.507 1.00 97.81 94 SER A CA 1
ATOM 732 C C . SER A 1 94 ? -2.381 3.329 6.088 1.00 97.81 94 SER A C 1
ATOM 734 O O . SER A 1 94 ? -1.206 3.554 5.804 1.00 97.81 94 SER A O 1
ATOM 736 N N . LEU A 1 95 ? -3.369 3.521 5.208 1.00 97.44 95 LEU A N 1
ATOM 737 C CA . LEU A 1 95 ? -3.146 4.039 3.861 1.00 97.44 95 LEU A CA 1
ATOM 738 C C . LEU A 1 95 ? -2.509 5.437 3.875 1.00 97.44 95 LEU A C 1
ATOM 740 O O . LEU A 1 95 ? -1.543 5.673 3.147 1.00 97.44 95 LEU A O 1
ATOM 744 N N . GLN A 1 96 ? -3.035 6.372 4.669 1.00 97.06 96 GLN A N 1
ATOM 745 C CA . GLN A 1 96 ? -2.527 7.748 4.710 1.00 97.06 96 GLN A CA 1
ATOM 746 C C . GLN A 1 96 ? -1.098 7.812 5.250 1.00 97.06 96 GLN A C 1
ATOM 748 O O . GLN A 1 96 ? -0.252 8.498 4.671 1.00 97.06 96 GLN A O 1
ATOM 753 N N . GLU A 1 97 ? -0.807 7.075 6.322 1.00 97.62 97 GLU A N 1
ATOM 754 C CA . GLU A 1 97 ? 0.544 6.976 6.880 1.00 97.62 97 GLU A CA 1
ATOM 755 C C . GLU A 1 97 ? 1.506 6.321 5.877 1.00 97.62 97 GLU A C 1
ATOM 757 O O . GLU A 1 97 ? 2.598 6.840 5.630 1.00 97.62 97 GLU A O 1
ATOM 762 N N . PHE A 1 98 ? 1.088 5.224 5.238 1.00 97.69 98 PHE A N 1
ATOM 763 C CA . PHE A 1 98 ? 1.875 4.522 4.226 1.00 97.69 98 PHE A CA 1
ATOM 764 C C . PHE A 1 98 ? 2.221 5.427 3.038 1.00 97.69 98 PHE A C 1
ATOM 766 O O . PHE A 1 98 ? 3.396 5.559 2.690 1.00 97.69 98 PHE A O 1
ATOM 773 N N . LYS A 1 99 ? 1.232 6.110 2.441 1.00 95.94 99 LYS A N 1
ATOM 774 C CA . LYS A 1 99 ? 1.458 7.035 1.314 1.00 95.94 99 LYS A CA 1
ATOM 775 C C . LYS A 1 99 ? 2.414 8.155 1.696 1.00 95.94 99 LYS A C 1
ATOM 777 O O . LYS A 1 99 ? 3.332 8.473 0.943 1.00 95.94 99 LYS A O 1
ATOM 782 N N . PHE A 1 100 ? 2.232 8.724 2.882 1.00 95.81 100 PHE A N 1
ATOM 783 C CA . PHE A 1 100 ? 3.100 9.782 3.372 1.00 95.81 100 PHE A CA 1
ATOM 784 C C . PHE A 1 100 ? 4.550 9.309 3.554 1.00 95.81 100 PHE A C 1
ATOM 786 O O . PHE A 1 100 ? 5.481 10.025 3.175 1.00 95.81 100 PHE A O 1
ATOM 793 N N . ALA A 1 101 ? 4.764 8.081 4.038 1.00 96.19 101 ALA A N 1
ATOM 794 C CA . ALA A 1 101 ? 6.094 7.482 4.096 1.00 96.19 101 ALA A CA 1
ATOM 795 C C . ALA A 1 101 ? 6.735 7.366 2.700 1.00 96.19 101 ALA A C 1
ATOM 797 O O . ALA A 1 101 ? 7.910 7.712 2.547 1.00 96.19 101 ALA A O 1
ATOM 798 N N . LEU A 1 102 ? 5.978 6.955 1.672 1.00 95.50 102 LEU A N 1
ATOM 799 C CA . LEU A 1 102 ? 6.469 6.912 0.285 1.00 95.50 102 LEU A CA 1
ATOM 800 C C . LEU A 1 102 ? 6.875 8.297 -0.218 1.00 95.50 102 LEU A C 1
ATOM 802 O O . LEU A 1 102 ? 7.969 8.458 -0.754 1.00 95.50 102 LEU A O 1
ATOM 806 N N . TYR A 1 103 ? 6.047 9.312 0.029 1.00 94.44 103 TYR A N 1
ATOM 807 C CA . TYR A 1 103 ? 6.358 10.706 -0.308 1.00 94.44 103 TYR A CA 1
ATOM 808 C C . TYR A 1 103 ? 7.613 11.220 0.405 1.00 94.44 103 TYR A C 1
ATOM 810 O O . TYR A 1 103 ? 8.307 12.097 -0.101 1.00 94.44 103 TYR A O 1
ATOM 818 N N . CYS A 1 104 ? 7.946 10.631 1.551 1.00 93.88 104 CYS A N 1
ATOM 819 C CA . CYS A 1 104 ? 9.161 10.904 2.302 1.00 93.88 104 CYS A CA 1
ATOM 820 C C . CYS A 1 104 ? 10.334 9.984 1.916 1.00 93.88 104 CYS A C 1
ATOM 822 O O . CYS A 1 104 ? 11.228 9.785 2.737 1.00 93.88 104 CYS A O 1
ATOM 824 N N . ASN A 1 105 ? 10.374 9.432 0.702 1.00 94.44 105 ASN A N 1
ATOM 825 C CA . ASN A 1 105 ? 11.454 8.571 0.205 1.00 94.44 105 ASN A CA 1
ATOM 826 C C . ASN A 1 105 ? 11.575 7.202 0.879 1.00 94.44 105 ASN A C 1
ATOM 828 O O . ASN A 1 105 ? 12.678 6.672 1.031 1.00 94.44 105 ASN A O 1
ATOM 832 N N . ALA A 1 106 ? 10.456 6.609 1.287 1.00 96.38 106 ALA A N 1
ATOM 833 C CA . ALA A 1 106 ? 10.439 5.193 1.623 1.00 96.38 106 ALA A CA 1
ATOM 834 C C . ALA A 1 106 ? 10.446 4.317 0.355 1.00 96.38 106 ALA A C 1
ATOM 836 O O . ALA A 1 106 ? 9.931 4.699 -0.698 1.00 96.38 106 ALA A O 1
ATOM 837 N N . SER A 1 107 ? 11.020 3.122 0.481 1.00 97.25 107 SER A N 1
ATOM 838 C CA . SER A 1 107 ? 10.780 1.999 -0.432 1.00 97.25 107 SER A CA 1
ATOM 839 C C . SER A 1 107 ? 9.553 1.226 0.029 1.00 97.25 107 SER A C 1
ATOM 841 O O . SER A 1 107 ? 9.257 1.213 1.222 1.00 97.25 107 SER A O 1
ATOM 843 N N . VAL A 1 108 ? 8.908 0.487 -0.864 1.00 97.81 108 VAL A N 1
ATOM 844 C CA . VAL A 1 108 ? 7.946 -0.543 -0.464 1.00 97.81 108 VAL A CA 1
ATOM 845 C C . VAL A 1 108 ? 8.642 -1.884 -0.358 1.00 97.81 108 VAL A C 1
ATOM 847 O O . VAL A 1 108 ? 9.514 -2.215 -1.161 1.00 97.81 108 VAL A O 1
ATOM 850 N N . GLU A 1 109 ? 8.229 -2.667 0.626 1.00 97.50 109 GLU A N 1
ATOM 851 C CA . GLU A 1 109 ? 8.571 -4.072 0.748 1.00 97.50 109 GLU A CA 1
ATOM 852 C C . GLU A 1 109 ? 7.303 -4.924 0.717 1.00 97.50 109 GLU A C 1
ATOM 854 O O . GLU A 1 109 ? 6.305 -4.596 1.364 1.00 97.50 109 GLU A O 1
ATOM 859 N N . ILE A 1 110 ? 7.383 -6.031 -0.019 1.00 97.00 110 ILE A N 1
ATOM 860 C CA . ILE A 1 110 ? 6.365 -7.077 -0.071 1.00 97.00 110 ILE A CA 1
ATOM 861 C C . ILE A 1 110 ? 6.922 -8.276 0.680 1.00 97.00 110 ILE A C 1
ATOM 863 O O . ILE A 1 110 ? 8.010 -8.767 0.367 1.00 97.00 110 ILE A O 1
ATOM 867 N N . TRP A 1 111 ? 6.188 -8.725 1.683 1.00 96.88 111 TRP A N 1
ATOM 868 C CA . TRP A 1 111 ? 6.544 -9.847 2.537 1.00 96.88 111 TRP A CA 1
ATOM 869 C C . TRP A 1 111 ? 5.491 -10.946 2.424 1.00 96.88 111 TRP A C 1
ATOM 871 O O . TRP A 1 111 ? 4.341 -10.688 2.056 1.00 96.88 111 TRP A O 1
ATOM 881 N N . SER A 1 112 ? 5.875 -12.171 2.778 1.00 94.50 112 SER A N 1
ATOM 882 C CA . SER A 1 112 ? 4.906 -13.213 3.103 1.00 94.50 112 SER A CA 1
ATOM 883 C C . SER A 1 112 ? 3.985 -12.725 4.228 1.00 94.50 112 SER A C 1
ATOM 885 O O . SER A 1 112 ? 4.413 -11.974 5.108 1.00 94.50 112 SER A O 1
ATOM 887 N N . SER A 1 113 ? 2.721 -13.150 4.225 1.00 91.88 113 SER A N 1
ATOM 888 C CA . SER A 1 113 ? 1.726 -12.731 5.230 1.00 91.88 113 SER A CA 1
ATOM 889 C C . SER A 1 113 ? 2.149 -13.043 6.675 1.00 91.88 113 SER A C 1
ATOM 891 O O . SER A 1 113 ? 1.827 -12.306 7.602 1.00 91.88 113 SER A O 1
ATOM 893 N N . ASN A 1 114 ? 2.948 -14.096 6.874 1.00 91.50 114 ASN A N 1
ATOM 894 C CA . ASN A 1 114 ? 3.524 -14.472 8.170 1.00 91.50 114 ASN A CA 1
ATOM 895 C C . ASN A 1 114 ? 4.808 -13.701 8.553 1.00 91.50 114 ASN A C 1
ATOM 897 O O . ASN A 1 114 ? 5.432 -14.029 9.564 1.00 91.50 114 ASN A O 1
ATOM 901 N N . LEU A 1 115 ? 5.228 -12.722 7.741 1.00 90.62 115 LEU A N 1
ATOM 902 C CA . LEU A 1 115 ? 6.412 -11.874 7.933 1.00 90.62 115 LEU A CA 1
ATOM 903 C C . LEU A 1 115 ? 7.764 -12.609 7.993 1.00 90.62 115 LEU A C 1
ATOM 905 O O . LEU A 1 115 ? 8.776 -11.997 8.328 1.00 90.62 115 LEU A O 1
ATOM 909 N N . GLN A 1 116 ? 7.818 -13.899 7.659 1.00 92.06 116 GLN A N 1
ATOM 910 C CA . GLN A 1 116 ? 9.060 -14.680 7.722 1.00 92.06 116 GLN A CA 1
ATOM 911 C C . GLN A 1 116 ? 10.004 -14.390 6.553 1.00 92.06 116 GLN A C 1
ATOM 913 O O . GLN A 1 116 ? 11.220 -14.499 6.700 1.00 92.06 116 GLN A O 1
ATOM 918 N N . GLN A 1 117 ? 9.463 -14.016 5.392 1.00 93.81 117 GLN A N 1
ATOM 919 C CA . GLN A 1 117 ? 10.245 -13.855 4.174 1.00 93.81 117 GLN A CA 1
ATOM 920 C C . GLN A 1 117 ? 9.871 -12.575 3.435 1.00 93.81 117 GLN A C 1
ATOM 922 O O . GLN A 1 117 ? 8.703 -12.326 3.136 1.00 93.81 117 GLN A O 1
ATOM 927 N N . ARG A 1 118 ? 10.882 -11.781 3.071 1.00 94.75 118 ARG A N 1
ATOM 928 C CA . ARG A 1 118 ? 10.701 -10.678 2.125 1.00 94.75 118 ARG A CA 1
ATOM 929 C C . ARG A 1 118 ? 10.721 -11.232 0.706 1.00 94.75 118 ARG A C 1
ATOM 931 O O . ARG A 1 118 ? 11.704 -11.846 0.302 1.00 94.75 118 ARG A O 1
ATOM 938 N N . LEU A 1 119 ? 9.653 -10.974 -0.035 1.00 93.25 119 LEU A N 1
ATOM 939 C CA . LEU A 1 119 ? 9.447 -11.443 -1.404 1.00 93.25 119 LEU A CA 1
ATOM 940 C C . LEU A 1 119 ? 9.932 -10.419 -2.432 1.00 93.25 119 LEU A C 1
ATO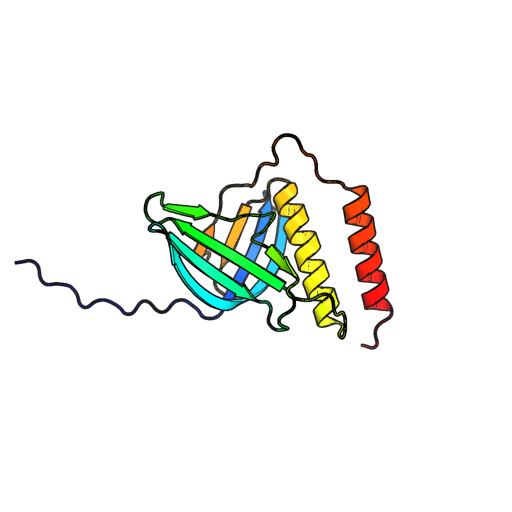M 942 O O . LEU A 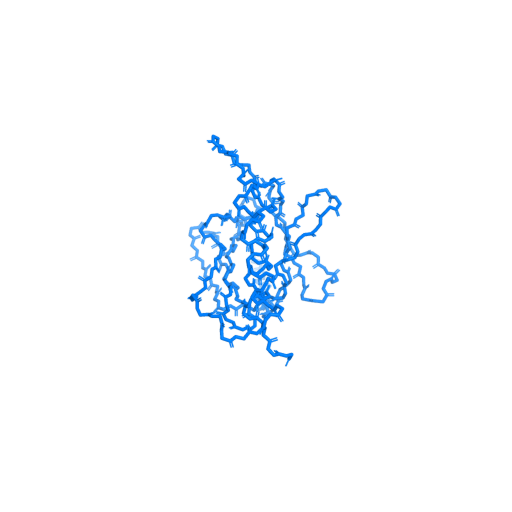1 119 ? 10.432 -10.789 -3.487 1.00 93.25 119 LEU A O 1
ATOM 946 N N . GLY A 1 120 ? 9.827 -9.127 -2.116 1.00 93.88 120 GLY A N 1
ATOM 947 C CA . GLY A 1 120 ? 10.238 -8.066 -3.028 1.00 93.88 120 GLY A CA 1
ATOM 948 C C . GLY A 1 120 ? 10.460 -6.732 -2.334 1.00 93.88 120 GLY A C 1
ATOM 949 O O . GLY A 1 120 ? 9.984 -6.492 -1.221 1.00 93.88 120 GLY A O 1
ATOM 950 N N . LYS A 1 121 ? 11.208 -5.852 -3.000 1.00 96.19 121 LYS A N 1
ATOM 951 C CA . LYS A 1 121 ? 11.452 -4.482 -2.550 1.00 96.19 121 LYS A CA 1
ATOM 952 C C . LYS A 1 121 ? 11.573 -3.543 -3.748 1.00 96.19 121 LYS A C 1
ATOM 954 O O . LYS A 1 121 ? 12.264 -3.869 -4.709 1.00 96.19 121 LYS A O 1
ATOM 959 N N . SER A 1 122 ? 10.939 -2.377 -3.665 1.00 96.62 122 SER A N 1
ATOM 960 C CA . SER A 1 122 ? 11.089 -1.312 -4.658 1.00 96.62 122 SER A CA 1
ATOM 961 C C . SER A 1 122 ? 12.296 -0.422 -4.364 1.00 96.62 122 SER A C 1
ATOM 963 O O . SER A 1 122 ? 12.805 -0.349 -3.239 1.00 96.62 122 SER A O 1
ATOM 965 N N . GLU A 1 123 ? 12.699 0.361 -5.359 1.00 95.00 123 GLU A N 1
ATOM 966 C CA . GLU A 1 123 ? 13.518 1.542 -5.096 1.00 95.00 123 GLU A CA 1
ATOM 967 C C . GLU A 1 123 ? 12.749 2.557 -4.227 1.00 95.00 123 GLU A C 1
ATOM 969 O O . GLU A 1 123 ? 11.510 2.540 -4.198 1.00 95.00 123 GLU A O 1
ATOM 974 N N . PRO A 1 124 ? 13.455 3.413 -3.466 1.00 93.75 124 PRO A N 1
ATOM 975 C CA . PRO A 1 124 ? 12.829 4.535 -2.780 1.00 93.75 124 PRO A CA 1
ATOM 976 C C . PRO A 1 124 ? 12.152 5.473 -3.777 1.00 93.75 124 PRO A C 1
ATOM 978 O O . PRO A 1 124 ? 12.721 5.795 -4.820 1.00 93.75 124 PRO A O 1
ATOM 981 N N . PHE A 1 125 ? 10.964 5.959 -3.439 1.00 89.06 125 PHE A N 1
ATOM 982 C CA . PHE A 1 125 ? 10.281 6.931 -4.283 1.00 89.06 125 PHE A CA 1
ATOM 983 C C . PHE A 1 125 ? 10.824 8.347 -4.062 1.00 89.06 125 PHE A C 1
ATOM 985 O O . PHE A 1 125 ? 10.918 8.821 -2.932 1.00 89.06 125 PHE A O 1
ATOM 992 N N . VAL A 1 126 ? 11.166 9.060 -5.132 1.00 87.88 126 VAL A N 1
ATOM 993 C CA . VAL A 1 126 ? 11.629 10.450 -5.045 1.00 87.88 126 VAL A CA 1
ATOM 994 C C . VAL A 1 126 ? 10.611 11.353 -5.721 1.00 87.88 126 VAL A C 1
ATOM 996 O O . VAL A 1 126 ? 10.398 11.268 -6.927 1.00 87.88 126 VAL A O 1
ATOM 999 N N . LEU A 1 127 ? 9.977 12.222 -4.931 1.00 84.12 127 LEU A N 1
ATOM 1000 C CA . LEU A 1 127 ? 9.154 13.301 -5.463 1.00 84.12 127 LEU A CA 1
ATOM 1001 C C . LEU A 1 127 ? 10.054 14.312 -6.178 1.00 84.12 127 LEU A C 1
ATOM 1003 O O . LEU A 1 127 ? 10.967 14.875 -5.576 1.00 84.12 127 LEU A O 1
ATOM 1007 N N . PHE A 1 128 ? 9.772 14.564 -7.453 1.00 82.25 128 PHE A N 1
ATOM 1008 C CA . PHE A 1 128 ? 10.422 15.619 -8.226 1.00 82.25 128 PHE A CA 1
ATOM 1009 C C . PHE A 1 128 ? 9.537 16.864 -8.230 1.00 82.25 128 PHE A C 1
ATOM 1011 O O . PHE A 1 128 ? 8.341 16.771 -8.498 1.00 82.25 128 PHE A O 1
ATOM 1018 N N . ASN A 1 129 ? 10.122 18.031 -7.946 1.00 85.38 129 ASN A N 1
ATOM 1019 C CA . ASN A 1 129 ? 9.434 19.332 -7.940 1.00 85.38 129 ASN A CA 1
ATOM 1020 C C . ASN A 1 129 ? 8.224 19.434 -6.989 1.00 85.38 129 ASN A C 1
ATOM 1022 O O . ASN A 1 129 ? 7.358 20.285 -7.176 1.00 85.38 129 ASN A O 1
ATOM 1026 N N . ALA A 1 130 ? 8.163 18.590 -5.960 1.00 85.31 130 ALA A N 1
ATOM 1027 C CA . ALA A 1 130 ? 7.115 18.614 -4.949 1.00 85.31 130 ALA A CA 1
ATOM 1028 C C . ALA A 1 130 ? 7.694 18.274 -3.574 1.00 85.31 130 ALA A C 1
ATOM 1030 O O . ALA A 1 130 ? 8.668 17.528 -3.468 1.00 85.31 130 ALA A O 1
ATOM 1031 N N . MET A 1 131 ? 7.067 18.793 -2.519 1.00 88.44 131 MET A N 1
ATOM 1032 C CA . MET A 1 131 ? 7.341 18.383 -1.143 1.00 88.44 131 MET A CA 1
ATOM 1033 C C . MET A 1 131 ? 6.068 17.848 -0.483 1.00 88.44 131 MET A C 1
ATOM 1035 O O . MET A 1 131 ? 4.981 18.347 -0.782 1.00 88.44 131 MET A O 1
ATOM 1039 N N . PRO A 1 132 ? 6.181 16.874 0.437 1.00 89.62 132 PRO A N 1
ATOM 1040 C CA . PRO A 1 132 ? 5.049 16.441 1.244 1.00 89.62 132 PRO A CA 1
ATOM 1041 C C . PRO A 1 132 ? 4.510 17.594 2.103 1.00 89.62 132 PRO A C 1
ATOM 1043 O O . PRO A 1 132 ? 5.268 18.265 2.805 1.00 89.62 132 PRO A O 1
ATOM 1046 N N . ASP A 1 133 ? 3.193 17.792 2.094 1.00 93.50 133 ASP A N 1
ATOM 1047 C CA . ASP A 1 133 ? 2.522 18.754 2.971 1.00 93.50 133 ASP A CA 1
ATOM 1048 C C . ASP A 1 133 ? 2.301 18.137 4.362 1.00 93.50 133 ASP A C 1
ATOM 1050 O O . ASP A 1 133 ? 1.365 17.363 4.589 1.00 93.50 133 ASP A O 1
ATOM 1054 N N . LEU A 1 134 ? 3.194 18.477 5.297 1.00 94.31 134 LEU A N 1
ATOM 1055 C CA . LEU A 1 134 ? 3.165 17.997 6.682 1.00 94.31 134 LEU A CA 1
ATOM 1056 C C . LEU A 1 134 ? 1.881 18.407 7.413 1.00 94.31 134 LEU A C 1
ATOM 1058 O O . LEU A 1 134 ? 1.314 17.621 8.173 1.00 94.31 134 LEU A O 1
ATOM 1062 N N . THR A 1 135 ? 1.439 19.647 7.201 1.00 96.38 135 THR A N 1
ATOM 1063 C CA . THR A 1 135 ? 0.306 20.238 7.919 1.00 96.38 135 THR A CA 1
ATOM 1064 C C . THR A 1 135 ? -0.980 19.553 7.499 1.00 96.38 135 THR A C 1
ATOM 1066 O O . THR A 1 135 ? -1.743 19.092 8.348 1.00 96.38 135 THR A O 1
ATOM 1069 N N . ARG A 1 136 ? -1.188 19.415 6.187 1.00 95.31 136 ARG A N 1
ATOM 1070 C CA . ARG A 1 136 ? -2.350 18.714 5.646 1.00 95.31 136 ARG A CA 1
ATOM 1071 C C . ARG A 1 136 ? -2.353 17.243 6.039 1.00 95.31 136 ARG A C 1
ATOM 1073 O O . ARG A 1 136 ? -3.403 16.724 6.408 1.00 95.31 136 ARG A O 1
ATOM 1080 N N . HIS A 1 137 ? -1.200 16.572 5.994 1.00 96.56 137 HIS A N 1
ATOM 1081 C CA . HIS A 1 137 ? -1.108 15.181 6.437 1.00 96.56 137 HIS A CA 1
ATOM 1082 C C . HIS A 1 137 ? -1.543 15.032 7.900 1.00 96.56 137 HIS A C 1
ATOM 1084 O O . HIS A 1 137 ? -2.395 14.200 8.205 1.00 96.56 137 HIS A O 1
ATOM 1090 N N . ARG A 1 138 ? -1.038 15.892 8.791 1.00 97.38 138 ARG A N 1
ATOM 1091 C CA . ARG A 1 138 ? -1.416 15.880 10.207 1.00 97.38 138 ARG A CA 1
ATOM 1092 C C . ARG A 1 138 ? -2.914 16.109 10.414 1.00 97.38 138 ARG A C 1
ATOM 1094 O O . ARG A 1 138 ? -3.534 15.356 11.153 1.00 97.38 138 ARG A O 1
ATOM 1101 N N . GLN A 1 139 ? -3.503 17.080 9.716 1.00 98.06 139 GLN A N 1
ATOM 1102 C CA . GLN A 1 139 ? -4.947 17.344 9.777 1.00 98.06 139 GLN A CA 1
ATOM 1103 C C . GLN A 1 139 ? -5.785 16.124 9.372 1.00 98.06 139 GLN A C 1
ATOM 1105 O O . GLN A 1 139 ? -6.787 15.826 10.019 1.00 98.06 139 GLN A O 1
ATOM 1110 N N . ILE A 1 140 ? -5.370 15.404 8.324 1.00 97.25 140 ILE A N 1
ATOM 1111 C CA . ILE A 1 140 ? -6.045 14.178 7.878 1.00 97.25 140 ILE A CA 1
ATOM 1112 C C . ILE A 1 140 ? -5.964 13.095 8.960 1.00 97.25 140 ILE A C 1
ATOM 1114 O O . ILE A 1 140 ? -6.986 12.502 9.303 1.00 97.25 140 ILE A O 1
ATOM 1118 N N . ILE A 1 141 ? -4.772 12.851 9.513 1.00 98.06 141 ILE A N 1
ATOM 1119 C CA . ILE A 1 141 ? -4.568 11.831 10.550 1.00 98.06 141 ILE A CA 1
ATOM 1120 C C . ILE A 1 141 ? -5.365 12.157 11.816 1.00 98.06 141 ILE A C 1
ATOM 1122 O O . ILE A 1 141 ? -6.061 11.284 12.333 1.00 98.06 141 ILE A O 1
ATOM 1126 N N . ASP A 1 142 ? -5.305 13.399 12.292 1.00 98.06 142 ASP A N 1
ATOM 1127 C CA . ASP A 1 142 ? -6.019 13.829 13.495 1.00 98.06 142 ASP A CA 1
ATOM 1128 C C . ASP A 1 142 ? -7.542 13.724 13.295 1.00 98.06 142 ASP A C 1
ATOM 1130 O O . ASP A 1 142 ? -8.250 13.212 14.163 1.00 98.06 142 ASP A O 1
ATOM 1134 N N . GLY A 1 143 ? -8.049 14.108 12.116 1.00 97.62 143 GLY A N 1
ATOM 1135 C CA . GLY A 1 143 ? -9.465 13.963 11.770 1.00 97.62 143 GLY A CA 1
ATOM 1136 C C . GLY A 1 143 ? -9.933 12.504 11.738 1.00 97.62 143 GLY A C 1
ATOM 1137 O O . GLY A 1 143 ? -10.990 12.181 12.278 1.00 97.62 143 GLY A O 1
ATOM 1138 N N . LEU A 1 144 ? -9.142 11.601 11.153 1.00 96.75 144 LEU A N 1
ATOM 1139 C CA . LEU A 1 144 ? -9.461 10.170 11.127 1.00 96.75 144 LEU A CA 1
ATOM 1140 C C . LEU A 1 144 ? -9.415 9.538 12.526 1.00 96.75 144 LEU A C 1
ATOM 1142 O O . LEU A 1 144 ? -10.278 8.725 12.854 1.00 96.75 144 LEU A O 1
ATOM 1146 N N . LYS A 1 145 ? -8.455 9.930 13.372 1.00 97.06 145 LYS A N 1
ATOM 1147 C CA . LYS A 1 145 ? -8.374 9.461 14.765 1.00 97.06 145 LYS A CA 1
ATOM 1148 C C . LYS A 1 145 ? -9.580 9.904 15.588 1.00 97.06 145 LYS A C 1
ATOM 1150 O O . LYS A 1 145 ? -10.177 9.069 16.259 1.00 97.06 145 LYS A O 1
ATOM 1155 N N . ALA A 1 146 ? -9.995 11.165 15.465 1.00 96.69 146 ALA A N 1
ATOM 1156 C CA . ALA A 1 146 ? -11.186 11.669 16.146 1.00 96.69 146 ALA A CA 1
ATOM 1157 C C . ALA A 1 146 ? -12.460 10.910 15.728 1.00 96.69 146 ALA A C 1
ATOM 1159 O O . ALA A 1 146 ? -13.292 10.574 16.570 1.00 96.69 146 ALA A O 1
ATOM 1160 N N . LEU A 1 147 ? -12.600 10.578 14.436 1.00 95.31 147 LEU A N 1
ATOM 1161 C CA . LEU A 1 147 ? -13.710 9.744 13.961 1.00 95.31 147 LEU A CA 1
ATOM 1162 C C . LEU A 1 147 ? -13.670 8.332 14.565 1.00 95.31 147 LEU A C 1
ATOM 1164 O O . LEU A 1 147 ? -14.709 7.811 14.964 1.00 95.31 147 LEU A O 1
ATOM 1168 N N . LEU A 1 148 ? -12.485 7.722 14.659 1.00 94.69 148 LEU A N 1
ATOM 1169 C CA . LEU A 1 148 ? -12.312 6.394 15.252 1.00 94.69 148 LEU A CA 1
ATOM 1170 C C . LEU A 1 148 ? -12.643 6.374 16.754 1.00 94.69 148 LEU A C 1
ATOM 1172 O O . LEU A 1 14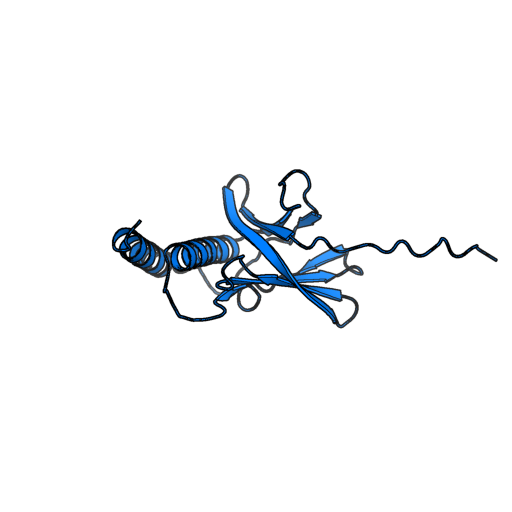8 ? -13.214 5.401 17.246 1.00 94.69 148 LEU A O 1
ATOM 1176 N N . GLU A 1 149 ? -12.292 7.427 17.490 1.00 93.94 149 GLU A N 1
ATOM 1177 C CA . GLU A 1 149 ? -12.619 7.577 18.915 1.00 93.94 149 GLU A CA 1
ATOM 1178 C C . GLU A 1 149 ? -14.125 7.748 19.151 1.00 93.94 149 GLU A C 1
ATOM 1180 O O . GLU A 1 149 ? -14.650 7.242 20.140 1.00 93.94 149 GLU A O 1
ATOM 1185 N N . GLY A 1 150 ? -14.828 8.408 18.226 1.00 91.75 150 GLY A N 1
ATOM 1186 C CA . GLY A 1 150 ? -16.278 8.597 18.290 1.00 91.75 150 GLY A CA 1
ATOM 1187 C C . GLY A 1 150 ? -17.111 7.366 17.911 1.00 91.75 150 GLY A C 1
ATOM 1188 O O . GLY A 1 150 ? -18.326 7.377 18.107 1.00 91.75 150 GLY A O 1
ATOM 1189 N N . MET A 1 151 ? -16.497 6.313 17.362 1.00 89.38 151 MET A N 1
ATOM 1190 C CA . MET A 1 151 ? -17.204 5.084 16.996 1.00 89.38 151 MET A CA 1
ATOM 1191 C C . MET A 1 151 ? -17.385 4.141 18.195 1.00 89.38 151 MET A C 1
ATOM 1193 O O . MET A 1 151 ? -16.443 3.975 18.976 1.00 89.38 151 MET A O 1
ATOM 1197 N N . PRO A 1 152 ? -18.537 3.448 18.307 1.00 81.25 152 PRO A N 1
ATOM 1198 C CA . PRO A 1 152 ? -18.710 2.387 19.296 1.00 81.25 152 PRO A CA 1
ATOM 1199 C C . PRO A 1 152 ? -17.635 1.300 19.110 1.00 81.25 152 PRO A C 1
ATOM 1201 O O . PRO A 1 152 ? -17.202 1.101 17.971 1.00 81.25 152 PRO A O 1
ATOM 1204 N N . PRO A 1 153 ? -17.163 0.666 20.201 1.00 74.88 153 PRO A N 1
ATOM 1205 C CA . PRO A 1 153 ? -16.087 -0.325 20.169 1.00 74.88 153 PRO A CA 1
ATOM 1206 C C . PRO A 1 153 ? -16.423 -1.563 19.334 1.00 74.88 153 PRO A C 1
ATOM 1208 O O . PRO A 1 153 ? -17.602 -1.982 19.328 1.00 74.88 153 PRO A O 1
#

Foldseek 3Di:
DDDDDPDPPPDDDQKKWKWWDDPPDIQTLGIWGFPDWDDDPQKIKTWTADPVRFKIAIWIQNPVVRAIDGDLPPRIDTPDDDPPDLVNLVSVLSRLRRSLSLLVFTKMWIAHNVRPGTPHIHGTHYDDPDHDDPVVSVVSNVVSVVVSVPDDD

Secondary structure (DSSP, 8-state):
----------PPPSEEEEEEEETTEEEEEEEEEEEEEEEETTEEEEEEEETTS-EEEEEEEETTTTEEE--TTTSEEES-----SHHHHHHHHHHHHHHHHHHTTPEEEEEETTSS-EEEEBPPP--SS----HHHHHHHHHHHHHHHHTS--